Protein AF-A0A444ZIL5-F1 (afdb_monomer)

Organism: Arachis hypogaea (NCBI:txid3818)

Foldseek 3Di:
DKDKDWDADPVRHTDDIDIDDPVRVVCCVVKVKDKDKPPPQPLDVVGAGWIQTWIATPVRDTPFQKTKGFDADPVGRVDTKIWIARPVVRDIDIPVCCCVVPLADDPVRVVVCVVVVPPDDPVSSQDPVNDPVPPDDD

Structure (mmCIF, N/CA/C/O backbone):
data_AF-A0A444ZIL5-F1
#
_entry.id   AF-A0A444ZIL5-F1
#
loop_
_atom_site.group_PDB
_atom_site.id
_atom_site.type_symbol
_atom_site.label_atom_id
_atom_site.label_alt_id
_atom_site.label_comp_id
_atom_site.label_asym_id
_atom_site.label_entity_id
_atom_site.label_seq_id
_atom_site.pdbx_PDB_ins_code
_atom_site.Cartn_x
_atom_site.Cartn_y
_atom_site.Cartn_z
_atom_site.occupancy
_atom_site.B_iso_or_equiv
_atom_site.auth_seq_id
_atom_site.auth_comp_id
_atom_site.auth_asym_id
_atom_site.auth_atom_id
_atom_site.pdbx_PDB_model_num
ATOM 1 N N . MET A 1 1 ? -20.134 5.333 -23.319 1.00 69.88 1 MET A N 1
ATOM 2 C CA . MET A 1 1 ? -20.976 5.202 -22.108 1.00 69.88 1 MET A CA 1
ATOM 3 C C . MET A 1 1 ? -20.310 4.255 -21.129 1.00 69.88 1 MET A C 1
ATOM 5 O O . MET A 1 1 ? -19.812 3.220 -21.567 1.00 69.88 1 MET A O 1
ATOM 9 N N . ALA A 1 2 ? -20.303 4.619 -19.846 1.00 78.88 2 ALA A N 1
ATOM 10 C CA . ALA A 1 2 ? -19.880 3.734 -18.768 1.00 78.88 2 ALA A CA 1
ATOM 11 C C . ALA A 1 2 ? -21.001 2.754 -18.397 1.00 78.88 2 ALA A C 1
ATOM 13 O O . ALA A 1 2 ? -22.180 3.068 -18.554 1.00 78.88 2 ALA A O 1
ATOM 14 N N . ILE A 1 3 ? -20.627 1.567 -17.931 1.00 85.50 3 ILE A N 1
ATOM 15 C CA . ILE A 1 3 ? -21.534 0.543 -17.416 1.00 85.50 3 ILE A CA 1
ATOM 16 C C . ILE A 1 3 ? -21.125 0.279 -15.973 1.00 85.50 3 ILE A C 1
ATOM 18 O O . ILE A 1 3 ? -19.954 0.016 -15.707 1.00 85.50 3 ILE A O 1
ATOM 22 N N . ALA A 1 4 ? -22.090 0.318 -15.061 1.00 87.88 4 AL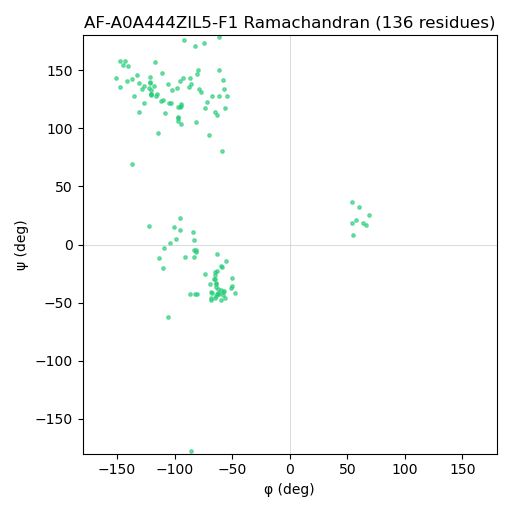A A N 1
ATOM 23 C CA . ALA A 1 4 ? -21.932 -0.160 -13.698 1.00 87.88 4 ALA A CA 1
ATOM 24 C C . ALA A 1 4 ? -22.983 -1.242 -13.430 1.00 87.88 4 ALA A C 1
ATOM 26 O O . ALA A 1 4 ? -24.149 -1.085 -13.792 1.00 87.88 4 ALA A O 1
ATOM 27 N N . LYS A 1 5 ? -22.567 -2.352 -12.825 1.00 90.00 5 LYS A N 1
ATOM 28 C CA . LYS A 1 5 ? -23.447 -3.410 -12.322 1.00 90.00 5 LYS A CA 1
ATOM 29 C C . LYS A 1 5 ? -23.085 -3.682 -10.876 1.00 90.00 5 LYS A C 1
ATOM 31 O O . LYS A 1 5 ? -21.904 -3.811 -10.557 1.00 90.00 5 LYS A O 1
ATOM 36 N N . TYR A 1 6 ? -24.086 -3.782 -10.017 1.00 91.44 6 TYR A N 1
ATOM 37 C CA . TYR A 1 6 ? -23.873 -4.050 -8.606 1.00 91.44 6 TYR A CA 1
ATOM 38 C C . TYR A 1 6 ? -25.004 -4.878 -8.011 1.00 91.44 6 TYR A C 1
ATOM 40 O O . TYR A 1 6 ? -26.114 -4.883 -8.539 1.00 91.44 6 TYR A O 1
ATOM 48 N N . ASN A 1 7 ? -24.703 -5.550 -6.902 1.00 91.44 7 ASN A N 1
ATOM 49 C CA . ASN A 1 7 ? -25.682 -6.270 -6.093 1.00 91.44 7 ASN A CA 1
ATOM 50 C C . ASN A 1 7 ? -25.663 -5.713 -4.669 1.00 91.44 7 ASN A C 1
ATOM 52 O O . ASN A 1 7 ? -24.587 -5.390 -4.156 1.00 91.44 7 ASN A O 1
ATOM 56 N N . VAL A 1 8 ? -26.835 -5.656 -4.038 1.00 92.56 8 VAL A N 1
ATOM 57 C CA . VAL A 1 8 ? -27.015 -5.254 -2.638 1.00 92.56 8 VAL A CA 1
ATOM 58 C C . VAL A 1 8 ? -27.577 -6.405 -1.803 1.00 92.56 8 VAL A C 1
ATOM 60 O O . VAL A 1 8 ? -28.173 -7.342 -2.339 1.00 92.56 8 VAL A O 1
ATOM 63 N N . THR A 1 9 ? -27.354 -6.361 -0.495 1.00 89.88 9 THR A N 1
ATOM 64 C CA . THR A 1 9 ? -27.992 -7.237 0.494 1.00 89.88 9 THR A CA 1
A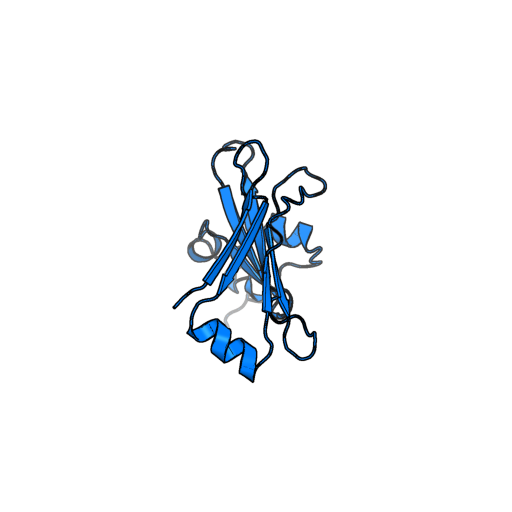TOM 65 C C . THR A 1 9 ? -29.453 -6.838 0.737 1.00 89.88 9 THR A C 1
ATOM 67 O O . THR A 1 9 ? -29.922 -5.805 0.263 1.00 89.88 9 THR A O 1
ATOM 70 N N . SER A 1 10 ? -30.183 -7.639 1.519 1.00 93.25 10 SER A N 1
ATOM 71 C CA . SER A 1 10 ? -31.559 -7.325 1.936 1.00 93.25 10 SER A CA 1
ATOM 72 C C . SER A 1 10 ? -31.676 -6.061 2.796 1.00 93.25 10 SER A C 1
ATOM 74 O O . SER A 1 10 ? -32.751 -5.479 2.865 1.00 93.25 10 SER A O 1
ATOM 76 N N . ASP A 1 11 ? -30.594 -5.647 3.458 1.00 94.88 11 ASP A N 1
ATOM 77 C CA . ASP A 1 11 ? -30.484 -4.399 4.224 1.00 94.88 11 ASP A CA 1
ATOM 78 C C . ASP A 1 11 ? -29.860 -3.246 3.411 1.00 94.88 11 ASP A C 1
ATOM 80 O O . ASP A 1 11 ? -29.316 -2.310 3.990 1.00 94.88 11 ASP A O 1
ATOM 84 N N . ASP A 1 12 ? -29.930 -3.324 2.078 1.00 89.19 12 ASP A N 1
ATOM 85 C CA . ASP A 1 12 ? -29.492 -2.291 1.126 1.00 89.19 12 ASP A CA 1
ATOM 86 C C . ASP A 1 12 ? -27.993 -1.934 1.207 1.00 89.19 12 ASP A C 1
ATOM 88 O O . ASP A 1 12 ? -27.565 -0.808 0.951 1.00 89.19 12 ASP A O 1
ATOM 92 N N . ARG A 1 13 ? -27.145 -2.911 1.557 1.00 80.62 13 ARG A N 1
ATOM 93 C CA . ARG A 1 13 ? -25.683 -2.742 1.573 1.00 80.62 13 ARG A CA 1
ATOM 94 C C . ARG A 1 13 ? -25.050 -3.286 0.304 1.00 80.62 13 ARG A C 1
ATOM 96 O O . ARG A 1 13 ? -25.338 -4.402 -0.116 1.00 80.62 13 ARG A O 1
ATOM 103 N N . LEU A 1 14 ? -24.125 -2.527 -0.280 1.00 81.25 14 LEU A N 1
ATOM 104 C CA . LEU A 1 14 ? -23.372 -2.926 -1.472 1.00 81.25 14 LEU A CA 1
ATOM 105 C C . LEU A 1 14 ? -22.525 -4.189 -1.218 1.00 81.25 14 LEU A C 1
ATOM 107 O O . LEU A 1 14 ? -21.717 -4.217 -0.292 1.00 81.25 14 LEU A O 1
ATOM 111 N N . VAL A 1 15 ? -22.672 -5.205 -2.075 1.00 80.88 15 VAL A N 1
ATOM 112 C CA . VAL A 1 15 ? -21.919 -6.473 -2.010 1.00 80.88 15 VAL A CA 1
ATOM 113 C C . VAL A 1 15 ? -20.853 -6.526 -3.096 1.00 80.88 15 VAL A C 1
ATOM 115 O O . VAL A 1 15 ? -19.661 -6.578 -2.812 1.00 80.88 15 VAL A O 1
ATOM 118 N N . ASN A 1 16 ? -21.290 -6.495 -4.355 1.00 79.81 16 ASN A N 1
ATOM 119 C CA . ASN A 1 16 ? -20.419 -6.571 -5.521 1.00 79.81 16 ASN A CA 1
ATOM 120 C C . ASN A 1 16 ? -20.636 -5.326 -6.367 1.00 79.81 16 ASN A C 1
ATOM 122 O O . ASN A 1 16 ? -21.782 -4.928 -6.564 1.00 79.81 16 ASN A O 1
ATOM 126 N N . LEU A 1 17 ? -19.560 -4.758 -6.903 1.00 84.75 17 LEU A N 1
ATOM 127 C CA . LEU A 1 17 ? -19.599 -3.657 -7.859 1.00 84.75 17 LEU A CA 1
ATOM 128 C C . LEU A 1 17 ? -18.619 -3.956 -8.990 1.00 84.75 17 LEU A C 1
ATOM 130 O O . LEU A 1 17 ? -17.440 -4.204 -8.751 1.00 84.75 17 LEU A O 1
ATOM 134 N N . ILE A 1 18 ? -19.106 -3.887 -10.221 1.00 82.75 18 ILE A N 1
ATOM 135 C CA . ILE A 1 18 ? -18.294 -3.891 -11.432 1.00 82.75 18 ILE A CA 1
ATOM 136 C C . ILE A 1 18 ? -18.603 -2.597 -12.167 1.00 82.75 18 ILE A C 1
ATOM 138 O O . ILE A 1 18 ? -19.769 -2.299 -12.425 1.00 82.75 18 ILE A O 1
ATOM 142 N N . TRP A 1 19 ? -17.570 -1.849 -12.535 1.00 86.75 19 TRP A N 1
ATOM 143 C CA . TRP A 1 19 ? -17.712 -0.675 -13.386 1.00 86.75 19 TRP A CA 1
ATOM 144 C C . TRP A 1 19 ? -16.672 -0.703 -14.505 1.00 86.75 19 TRP A C 1
ATOM 146 O O . TRP A 1 19 ? -15.553 -1.179 -14.318 1.00 86.75 19 TRP A O 1
ATOM 156 N N . ALA A 1 20 ? -17.053 -0.195 -15.673 1.00 84.56 20 ALA A N 1
ATOM 157 C CA . ALA A 1 20 ? -16.153 0.035 -16.793 1.0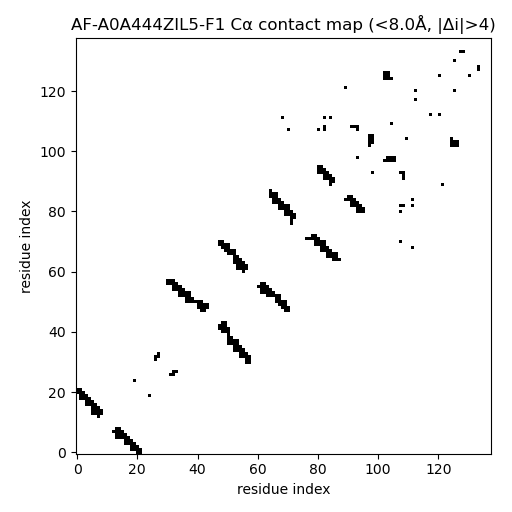0 84.56 20 ALA A CA 1
ATOM 158 C C . ALA A 1 20 ? -16.618 1.267 -17.575 1.00 84.56 20 ALA A C 1
ATOM 160 O O . ALA A 1 20 ? -17.814 1.416 -17.838 1.00 84.56 20 ALA A O 1
ATOM 161 N N . ASP A 1 21 ? -15.698 2.153 -17.947 1.00 86.94 21 ASP A N 1
ATOM 162 C CA . ASP A 1 21 ? -16.008 3.264 -18.842 1.00 86.94 21 ASP A CA 1
ATOM 163 C C . ASP A 1 21 ? -15.894 2.831 -20.319 1.00 86.94 21 ASP A C 1
ATOM 165 O O . ASP A 1 21 ? -15.713 1.654 -20.639 1.00 86.94 21 ASP A O 1
ATOM 169 N N . GLY A 1 22 ? -16.113 3.765 -21.249 1.00 86.38 22 GLY A N 1
ATOM 170 C CA . GLY A 1 22 ? -16.012 3.453 -22.677 1.00 86.38 22 GLY A CA 1
ATOM 171 C C . GLY A 1 22 ? -14.597 3.034 -23.080 1.00 86.38 22 GLY A C 1
ATOM 172 O O . GLY A 1 22 ? -14.447 2.064 -23.818 1.00 86.38 22 GLY A O 1
ATOM 173 N N . SER A 1 23 ? -13.589 3.737 -22.565 1.00 85.75 23 SER A N 1
ATOM 174 C CA . SER A 1 23 ? -12.179 3.512 -22.883 1.00 85.75 23 SER A CA 1
ATOM 175 C C . SER A 1 23 ? -11.693 2.177 -22.330 1.00 85.75 23 SER A C 1
ATOM 177 O O . SER A 1 23 ? -11.146 1.380 -23.079 1.00 85.75 23 SER A O 1
ATOM 179 N N . SER A 1 24 ? -12.004 1.854 -21.074 1.00 83.19 24 SER A N 1
ATOM 180 C CA . SER A 1 24 ? -11.576 0.612 -20.430 1.00 83.19 24 SER A CA 1
ATOM 181 C C . SER A 1 24 ? -12.179 -0.632 -21.083 1.00 83.19 24 SER A C 1
ATOM 183 O O . SER A 1 24 ? -11.545 -1.683 -21.112 1.00 83.19 24 SER A O 1
ATOM 185 N N . ARG A 1 25 ? -13.381 -0.527 -21.665 1.00 85.06 25 ARG A N 1
ATOM 186 C CA . ARG A 1 25 ? -13.979 -1.605 -22.471 1.00 85.06 25 ARG A CA 1
ATOM 187 C C . ARG A 1 25 ? -13.229 -1.835 -23.780 1.00 85.06 25 ARG A C 1
ATOM 189 O O . ARG A 1 25 ? -13.076 -2.985 -24.181 1.00 85.06 25 ARG A O 1
ATOM 196 N N . VAL A 1 26 ? -12.803 -0.758 -24.439 1.00 85.06 26 VAL A N 1
ATOM 197 C CA . VAL A 1 26 ? -12.003 -0.826 -25.669 1.00 85.06 26 VAL A CA 1
ATOM 198 C C . VAL A 1 26 ? -10.619 -1.383 -25.342 1.00 85.06 26 VAL A C 1
ATOM 200 O O . VAL A 1 26 ? -10.197 -2.357 -25.958 1.00 85.06 26 VAL A O 1
ATOM 203 N N . ASP A 1 27 ? -9.967 -0.864 -24.305 1.00 83.00 27 ASP A N 1
ATOM 204 C CA . ASP A 1 27 ? -8.670 -1.350 -23.830 1.00 83.00 27 ASP A CA 1
ATOM 205 C C . ASP A 1 27 ? -8.732 -2.834 -23.445 1.00 83.00 27 ASP A C 1
ATOM 207 O O . ASP A 1 27 ? -7.848 -3.604 -23.809 1.00 83.00 27 ASP A O 1
ATOM 211 N N . TYR A 1 28 ? -9.806 -3.285 -22.789 1.00 82.50 28 TYR A N 1
ATOM 212 C CA . TYR A 1 28 ? -9.992 -4.704 -22.483 1.00 82.50 28 TYR A CA 1
ATOM 213 C C . TYR A 1 28 ? -10.089 -5.580 -23.743 1.00 82.50 28 TYR A C 1
ATOM 215 O O . TYR A 1 28 ? -9.532 -6.675 -23.756 1.00 82.50 28 TYR A O 1
ATOM 223 N N . GLN A 1 29 ? -10.747 -5.119 -24.813 1.00 84.31 29 GLN A N 1
ATOM 224 C CA . GLN A 1 29 ? -10.831 -5.875 -26.072 1.00 84.31 29 GLN A CA 1
ATOM 225 C C . GLN A 1 29 ? -9.465 -6.058 -26.743 1.00 84.31 29 GLN A C 1
ATOM 227 O O . GLN A 1 29 ? -9.229 -7.101 -27.351 1.00 84.31 29 GLN A O 1
ATOM 232 N N . TYR A 1 30 ? -8.571 -5.074 -26.622 1.00 82.75 30 TYR A N 1
ATOM 233 C CA . TYR A 1 30 ? -7.231 -5.137 -27.209 1.00 82.75 30 TYR A CA 1
ATOM 234 C C . TYR A 1 30 ? -6.207 -5.832 -26.305 1.00 82.75 30 TYR A C 1
ATOM 236 O O . TYR A 1 30 ? -5.399 -6.627 -26.784 1.00 82.75 30 TYR A O 1
ATOM 244 N N . PHE A 1 31 ? -6.228 -5.543 -25.002 1.00 80.94 31 PHE A N 1
ATOM 245 C CA . PHE A 1 31 ? -5.170 -5.933 -24.066 1.00 80.94 31 PHE A CA 1
ATOM 246 C C . PHE A 1 31 ? -5.586 -7.015 -23.075 1.00 80.94 31 PHE A C 1
ATOM 248 O O . PHE A 1 31 ? -4.712 -7.676 -22.532 1.00 80.94 31 PHE A O 1
ATOM 255 N N . GLY A 1 32 ? -6.883 -7.233 -22.834 1.00 79.62 32 GLY A N 1
ATOM 256 C CA . GLY A 1 32 ? -7.378 -8.234 -21.879 1.00 79.62 32 GLY A CA 1
ATOM 257 C C . GLY A 1 32 ? -7.033 -7.951 -20.411 1.00 79.62 32 GLY A C 1
ATOM 258 O O . GLY A 1 32 ? -7.101 -8.860 -19.581 1.00 79.62 32 GLY A O 1
ATOM 259 N N . ASP A 1 33 ? -6.648 -6.717 -20.085 1.00 77.44 33 ASP A N 1
ATOM 260 C CA . ASP A 1 33 ? -6.220 -6.314 -18.747 1.00 77.44 33 ASP A CA 1
ATOM 261 C C . ASP A 1 33 ? -7.416 -6.091 -17.815 1.00 77.44 33 ASP A C 1
ATOM 263 O O . ASP A 1 33 ? -8.388 -5.422 -18.164 1.00 77.44 33 ASP A O 1
ATOM 267 N N . VAL A 1 34 ? -7.341 -6.627 -16.596 1.00 71.19 34 VAL A N 1
ATOM 268 C CA . VAL A 1 34 ? -8.397 -6.493 -15.583 1.00 71.19 34 VAL A CA 1
ATOM 269 C C . VAL A 1 34 ? -7.818 -5.947 -14.289 1.00 71.19 34 VAL A C 1
ATOM 271 O O . VAL A 1 34 ? -6.777 -6.398 -13.802 1.00 71.19 34 VAL A O 1
ATOM 274 N N . LEU A 1 35 ? -8.544 -5.001 -13.699 1.00 72.19 35 LEU A N 1
ATOM 275 C CA . LEU A 1 35 ? -8.309 -4.502 -12.356 1.00 72.19 35 LEU A CA 1
ATOM 276 C C . LEU A 1 35 ? -9.342 -5.090 -11.397 1.00 72.19 35 LEU A C 1
ATOM 278 O O . LEU A 1 35 ? -10.536 -4.878 -11.584 1.00 72.19 35 LEU A O 1
ATOM 282 N N . ALA A 1 36 ? -8.894 -5.785 -10.356 1.00 66.50 36 ALA A N 1
ATOM 283 C CA . ALA A 1 36 ? -9.746 -6.225 -9.262 1.00 66.50 36 ALA A CA 1
ATOM 284 C C . ALA A 1 36 ? -9.279 -5.575 -7.954 1.00 66.50 36 ALA A C 1
ATOM 286 O O . ALA A 1 36 ? -8.085 -5.508 -7.652 1.00 66.50 36 ALA A O 1
ATOM 287 N N . PHE A 1 37 ? -10.219 -5.093 -7.154 1.00 64.69 37 PHE A N 1
ATOM 288 C CA . PHE A 1 37 ? -9.951 -4.721 -5.772 1.00 64.69 37 PHE A CA 1
ATOM 289 C C . PHE A 1 37 ? -10.759 -5.652 -4.880 1.00 64.69 37 PHE A C 1
ATOM 291 O O . PHE A 1 37 ? -11.948 -5.868 -5.103 1.00 64.69 37 PHE A O 1
ATOM 298 N N . ASP A 1 38 ? -10.088 -6.243 -3.900 1.00 56.66 38 ASP A N 1
ATOM 299 C CA . ASP A 1 38 ? -10.766 -7.018 -2.875 1.00 56.66 38 ASP A CA 1
ATOM 300 C C . ASP A 1 38 ? -11.299 -6.025 -1.836 1.00 56.66 38 ASP A C 1
ATOM 302 O O . ASP A 1 38 ? -10.524 -5.414 -1.095 1.00 56.66 38 ASP A O 1
ATOM 306 N N . SER A 1 39 ? -12.615 -5.802 -1.850 1.00 52.09 39 SER A N 1
ATOM 307 C CA . SER A 1 39 ? -13.318 -5.004 -0.841 1.00 52.09 39 SER A CA 1
ATOM 308 C C . SER A 1 39 ? -13.644 -5.816 0.409 1.00 52.09 39 SER A C 1
ATOM 310 O O . SER A 1 39 ? -14.145 -5.239 1.379 1.00 52.09 39 SER A O 1
ATOM 312 N N . THR A 1 40 ? -13.363 -7.132 0.435 1.00 49.00 40 THR A N 1
ATOM 313 C CA . THR A 1 40 ? -13.421 -7.846 1.705 1.00 49.00 40 THR A CA 1
ATOM 314 C C . THR A 1 40 ? -12.364 -7.224 2.594 1.00 49.00 40 THR A C 1
ATOM 316 O O . THR A 1 40 ? -11.165 -7.302 2.336 1.00 49.00 40 THR A O 1
ATOM 319 N N . TYR A 1 41 ? -12.838 -6.530 3.628 1.00 51.81 41 TYR A N 1
ATOM 320 C CA . TYR A 1 41 ? -12.028 -6.006 4.709 1.00 51.81 41 TYR A CA 1
ATOM 321 C C . TYR A 1 41 ? -11.317 -7.189 5.368 1.00 51.81 41 TYR A C 1
ATOM 323 O O . TYR A 1 41 ? -11.755 -7.703 6.402 1.00 51.81 41 TYR A O 1
ATOM 331 N N . LYS A 1 42 ? -10.222 -7.666 4.769 1.00 48.69 42 LYS A N 1
ATOM 332 C CA . LYS A 1 42 ? -9.340 -8.629 5.402 1.00 48.69 42 LYS A CA 1
ATOM 333 C C . LYS A 1 42 ? -8.655 -7.873 6.510 1.00 48.69 42 LYS A C 1
ATOM 335 O O . LYS A 1 42 ? -7.656 -7.182 6.339 1.00 48.69 42 LYS A O 1
ATOM 340 N N . LYS A 1 43 ? -9.270 -8.004 7.674 1.00 56.88 43 LYS A N 1
ATOM 341 C CA . LYS A 1 43 ? -8.665 -7.689 8.942 1.00 56.88 43 LYS A CA 1
ATOM 342 C C . LYS A 1 43 ? -7.389 -8.520 9.038 1.00 56.88 43 LYS A C 1
ATOM 344 O O . LYS A 1 43 ? -7.442 -9.747 8.981 1.00 56.88 43 LYS A O 1
ATOM 349 N N . ASN A 1 44 ? -6.234 -7.866 9.120 1.00 59.38 44 ASN A N 1
ATOM 350 C CA . ASN A 1 44 ? -4.980 -8.580 9.361 1.00 59.38 44 ASN A CA 1
ATOM 351 C C . ASN A 1 44 ? -5.023 -9.302 10.724 1.00 59.38 44 ASN A C 1
ATOM 353 O O . ASN A 1 44 ? -5.982 -9.159 11.483 1.00 59.38 44 ASN A O 1
ATOM 357 N N . LYS A 1 45 ? -3.968 -10.040 11.094 1.00 48.91 45 LYS A N 1
ATOM 358 C CA . LYS A 1 45 ? -3.891 -10.712 12.411 1.00 48.91 45 LYS A CA 1
ATOM 359 C C . LYS A 1 45 ? -4.074 -9.770 13.620 1.00 48.91 45 LYS A C 1
ATOM 361 O O . LYS A 1 45 ? -4.316 -10.234 14.725 1.00 48.91 45 LYS A O 1
ATOM 366 N N . TYR A 1 46 ? -3.988 -8.456 13.402 1.00 55.09 46 TYR A N 1
ATOM 367 C CA . TYR A 1 46 ? -4.224 -7.394 14.383 1.00 55.09 46 TYR A CA 1
ATOM 368 C C . TYR A 1 46 ? -5.611 -6.744 14.251 1.00 55.09 46 TYR A C 1
ATOM 370 O O . TYR A 1 46 ? -5.836 -5.663 14.785 1.00 55.09 46 TYR A O 1
ATOM 378 N N . LYS A 1 47 ? -6.533 -7.382 13.527 1.00 55.31 47 LYS A N 1
ATOM 379 C CA . LYS A 1 47 ? -7.901 -6.930 13.255 1.00 55.31 47 LYS A CA 1
ATOM 380 C C . LYS A 1 47 ? -8.028 -5.628 12.440 1.00 55.31 47 LYS A C 1
ATOM 382 O O . LYS A 1 47 ? -9.104 -5.037 12.433 1.00 55.31 47 LYS A O 1
ATOM 387 N N . ARG A 1 48 ? -6.976 -5.201 11.727 1.00 59.97 48 ARG A N 1
ATOM 388 C CA . ARG A 1 48 ? -6.942 -3.905 11.015 1.00 59.97 48 ARG A CA 1
ATOM 389 C C . ARG A 1 48 ? -7.338 -4.009 9.538 1.00 59.97 48 ARG A C 1
ATOM 391 O O . ARG A 1 48 ? -6.885 -4.963 8.899 1.00 59.97 48 ARG A O 1
ATOM 398 N N . PRO A 1 49 ? -8.099 -3.043 8.990 1.00 54.44 49 PRO A N 1
ATOM 399 C CA . PRO A 1 49 ? -8.476 -3.004 7.576 1.00 54.44 49 PRO A CA 1
ATOM 400 C C . PRO A 1 49 ? -7.265 -3.063 6.632 1.00 54.44 49 PRO A C 1
ATOM 402 O O . PRO A 1 49 ? -6.339 -2.262 6.746 1.00 54.44 49 PRO A O 1
ATOM 405 N N . ILE A 1 50 ? -7.281 -3.986 5.670 1.00 60.38 50 ILE A N 1
ATOM 406 C CA . ILE A 1 50 ? -6.373 -3.985 4.516 1.00 60.38 50 ILE A CA 1
ATOM 407 C C . ILE A 1 50 ? -7.227 -3.903 3.257 1.00 60.38 50 ILE A C 1
ATOM 409 O O . ILE A 1 50 ? -8.181 -4.664 3.117 1.00 60.38 50 ILE A O 1
ATOM 413 N N . VAL A 1 51 ? -6.853 -3.008 2.340 1.00 62.28 51 VAL A N 1
ATOM 414 C CA . VAL A 1 51 ? -7.439 -2.933 0.999 1.00 62.28 51 VAL A CA 1
ATOM 415 C C . VAL A 1 51 ? -6.399 -3.430 0.000 1.00 62.28 51 VAL A C 1
ATOM 417 O O . VAL A 1 51 ? -5.346 -2.816 -0.187 1.00 62.28 51 VAL A O 1
ATOM 420 N N . ILE A 1 52 ? -6.671 -4.569 -0.638 1.00 60.97 52 ILE A N 1
ATOM 421 C CA . ILE A 1 52 ? -5.753 -5.160 -1.616 1.00 60.97 52 ILE A CA 1
ATOM 422 C C . ILE A 1 52 ? -6.198 -4.754 -3.017 1.00 60.97 52 ILE A C 1
ATOM 424 O O . ILE A 1 52 ? -7.275 -5.123 -3.482 1.00 60.97 52 ILE A O 1
ATOM 428 N N . PHE A 1 53 ? -5.320 -4.041 -3.715 1.00 65.44 53 PHE A N 1
ATOM 429 C CA . PHE A 1 53 ? -5.468 -3.743 -5.131 1.00 65.44 53 PHE A CA 1
ATOM 430 C C . PHE A 1 53 ? -4.686 -4.787 -5.949 1.00 65.44 53 PHE A C 1
ATOM 432 O O . PHE A 1 53 ? -3.467 -4.893 -5.812 1.00 65.44 53 PHE A O 1
ATOM 439 N N . SER A 1 54 ? -5.364 -5.565 -6.800 1.00 65.00 54 SER A N 1
ATOM 440 C CA . SER A 1 54 ? -4.757 -6.631 -7.611 1.00 65.00 54 SER A CA 1
ATOM 441 C C . SER A 1 54 ? -5.181 -6.516 -9.077 1.00 65.00 54 SER A C 1
ATOM 443 O O . SER A 1 54 ? -6.335 -6.717 -9.428 1.00 65.00 54 SER A O 1
ATOM 445 N N . GLY A 1 55 ? -4.232 -6.231 -9.964 1.00 69.69 55 GLY A N 1
ATOM 446 C CA . GLY A 1 55 ? -4.463 -6.181 -11.412 1.00 69.69 55 GLY A CA 1
ATOM 447 C C . GLY A 1 55 ? -3.759 -7.332 -12.116 1.00 69.69 55 GLY A C 1
ATOM 448 O O . GLY A 1 55 ? -2.679 -7.730 -11.673 1.00 69.69 55 GLY A O 1
ATOM 449 N N . SER A 1 56 ? -4.321 -7.842 -13.209 1.00 70.12 56 SER A N 1
ATOM 450 C CA . SER A 1 56 ? -3.744 -8.912 -14.037 1.00 70.12 56 SER A CA 1
ATOM 451 C C . SER A 1 56 ? -3.895 -8.617 -15.528 1.00 70.12 56 SER A C 1
ATOM 453 O O . SER A 1 56 ? -4.940 -8.109 -15.925 1.00 70.12 56 SER A O 1
ATOM 455 N N . ASN A 1 57 ? -2.885 -8.954 -16.337 1.00 76.81 57 ASN A N 1
ATOM 456 C CA . ASN A 1 57 ? -2.928 -8.776 -17.794 1.00 76.81 57 ASN A CA 1
ATOM 457 C C . ASN A 1 57 ? -3.439 -10.015 -18.523 1.00 76.81 57 ASN A C 1
ATOM 459 O O . ASN A 1 57 ? -3.627 -11.069 -17.906 1.00 76.81 57 ASN A O 1
ATOM 463 N N . ASN A 1 58 ? -3.597 -9.914 -19.845 1.00 75.12 58 ASN A N 1
ATOM 464 C CA . ASN A 1 58 ? -3.924 -11.042 -20.732 1.00 75.12 58 ASN A CA 1
ATOM 465 C C . ASN A 1 58 ? -3.034 -12.286 -20.559 1.00 75.12 58 ASN A C 1
ATOM 467 O O . ASN A 1 58 ? -3.496 -13.408 -20.756 1.00 75.12 58 ASN A O 1
ATOM 471 N N . HIS A 1 59 ? -1.778 -12.127 -20.146 1.00 81.00 59 HIS A N 1
ATOM 472 C CA . HIS A 1 59 ? -0.865 -13.235 -19.857 1.00 81.00 59 HIS A CA 1
ATOM 473 C C . HIS A 1 59 ? -1.027 -13.809 -18.443 1.00 81.00 59 HIS A C 1
ATOM 475 O O . HIS A 1 59 ? -0.173 -14.576 -17.992 1.00 81.00 59 HIS A O 1
ATOM 481 N N . LYS A 1 60 ? -2.086 -13.426 -17.717 1.00 69.12 60 LYS A N 1
ATOM 482 C CA . LYS A 1 60 ? -2.329 -13.769 -16.306 1.00 69.12 60 LYS A CA 1
ATOM 483 C C . LYS A 1 60 ? -1.189 -13.328 -15.381 1.00 69.12 60 LYS A C 1
ATOM 485 O O . LYS A 1 60 ? -1.037 -13.851 -14.277 1.00 69.12 60 LYS A O 1
ATOM 490 N N . ARG A 1 61 ? -0.373 -12.360 -15.809 1.00 70.81 61 ARG A N 1
ATOM 491 C CA . ARG A 1 61 ? 0.685 -11.773 -14.984 1.00 70.81 61 ARG A CA 1
ATOM 492 C C . ARG A 1 61 ? 0.084 -10.651 -14.163 1.00 70.81 61 ARG A C 1
ATOM 494 O O . ARG A 1 61 ? -0.706 -9.855 -14.664 1.00 70.81 61 ARG A O 1
ATOM 501 N N . ARG A 1 62 ? 0.477 -10.568 -12.898 1.00 67.25 62 ARG A N 1
ATOM 502 C CA . ARG A 1 62 ? 0.046 -9.494 -12.004 1.00 67.25 62 ARG A CA 1
ATOM 503 C C . ARG A 1 62 ? 0.591 -8.147 -12.514 1.00 67.25 62 ARG A C 1
ATOM 505 O O . ARG A 1 62 ? 1.801 -7.944 -12.506 1.00 67.25 62 ARG A O 1
ATOM 512 N N . ILE A 1 63 ? -0.293 -7.242 -12.943 1.00 66.50 63 ILE A N 1
ATOM 513 C CA . ILE A 1 63 ? 0.036 -5.870 -13.378 1.00 66.50 63 ILE A CA 1
ATOM 514 C C . ILE A 1 63 ? 0.211 -4.964 -12.163 1.00 66.50 63 ILE A C 1
ATOM 516 O O . ILE A 1 63 ? 1.140 -4.160 -12.108 1.00 66.50 63 ILE A O 1
ATOM 520 N N . MET A 1 64 ? -0.673 -5.098 -11.166 1.00 64.56 64 MET A N 1
ATOM 521 C CA . MET A 1 64 ? -0.590 -4.288 -9.955 1.00 64.56 64 MET A CA 1
ATOM 522 C C . MET A 1 64 ? -0.063 -5.077 -8.774 1.00 64.56 64 MET A C 1
ATOM 524 O O . MET A 1 64 ? -0.631 -6.066 -8.326 1.00 64.56 64 MET A O 1
ATOM 528 N N . ASN A 1 65 ? 1.031 -4.564 -8.251 1.00 68.38 65 ASN A N 1
ATOM 529 C CA . ASN A 1 65 ? 1.798 -5.065 -7.123 1.00 68.38 65 ASN A CA 1
ATOM 530 C C . ASN A 1 65 ? 1.911 -4.018 -6.006 1.00 68.38 65 ASN A C 1
ATOM 532 O O . ASN A 1 65 ? 2.832 -4.069 -5.190 1.00 68.38 65 ASN A O 1
ATOM 536 N N . THR A 1 66 ? 1.058 -2.994 -6.066 1.00 77.75 66 THR A N 1
ATOM 537 C CA . THR A 1 66 ? 1.017 -1.926 -5.077 1.00 77.75 66 THR A CA 1
ATOM 538 C C . THR A 1 66 ? -0.078 -2.257 -4.079 1.00 77.75 66 THR A C 1
ATOM 540 O O . THR A 1 66 ? -1.256 -2.219 -4.417 1.00 77.75 66 THR A O 1
ATOM 543 N N . MET A 1 67 ? 0.321 -2.604 -2.863 1.00 78.88 67 MET A N 1
ATOM 544 C CA . MET A 1 67 ? -0.575 -2.816 -1.734 1.00 78.88 67 MET A CA 1
ATOM 545 C C . MET A 1 67 ? -0.825 -1.486 -1.033 1.00 78.88 67 MET A C 1
ATOM 547 O O . MET A 1 67 ? 0.084 -0.659 -0.940 1.00 78.88 67 MET A O 1
ATOM 551 N N . VAL A 1 68 ? -2.048 -1.271 -0.550 1.00 82.56 68 VAL A N 1
ATOM 552 C CA . VAL A 1 68 ? -2.432 -0.062 0.182 1.00 82.56 68 VAL A CA 1
ATOM 553 C C . VAL A 1 68 ? -2.917 -0.457 1.572 1.00 82.56 68 VAL A C 1
ATOM 555 O O . VAL A 1 68 ? -3.748 -1.341 1.755 1.00 82.56 68 VAL A O 1
ATOM 558 N N . TYR A 1 69 ? -2.362 0.218 2.561 1.00 81.38 69 TYR A N 1
ATOM 559 C CA . TYR A 1 69 ? -2.578 0.002 3.975 1.00 81.38 69 TYR A CA 1
ATOM 560 C C . TYR A 1 69 ? -3.324 1.197 4.543 1.00 81.38 69 TYR A C 1
ATOM 562 O O . TYR A 1 69 ? -2.828 2.321 4.451 1.00 81.38 69 TYR A O 1
ATOM 570 N N . THR A 1 70 ? -4.476 0.943 5.156 1.00 81.69 70 THR A N 1
ATOM 571 C CA . THR A 1 70 ? -5.188 1.930 5.969 1.00 81.69 70 THR A CA 1
ATOM 572 C C . THR A 1 70 ? -4.772 1.728 7.419 1.00 81.69 70 THR A C 1
ATOM 574 O O . THR A 1 70 ? -4.922 0.639 7.974 1.00 81.69 70 THR A O 1
ATOM 577 N N . LEU A 1 71 ? -4.173 2.753 8.014 1.00 79.12 71 LEU A N 1
ATOM 578 C CA . LEU A 1 71 ? -3.568 2.693 9.338 1.00 79.12 71 LEU A CA 1
ATOM 579 C C . LEU A 1 71 ? -4.319 3.624 10.283 1.00 79.12 71 LEU A C 1
ATOM 581 O O . LEU A 1 71 ? -4.482 4.795 9.975 1.00 79.12 71 LEU A O 1
ATOM 585 N N . GLU A 1 72 ? -4.734 3.094 11.427 1.00 75.06 72 GLU A N 1
ATOM 586 C CA . GLU A 1 72 ? -5.308 3.857 12.539 1.00 75.06 72 GLU A CA 1
ATOM 587 C C . GLU A 1 72 ? -4.256 4.031 13.632 1.00 75.06 72 GLU A C 1
ATOM 589 O O . GLU A 1 72 ? -3.561 3.067 14.008 1.00 75.06 72 GLU A O 1
ATOM 594 N N . GLU A 1 73 ? -4.124 5.253 14.133 1.00 76.31 73 GLU A N 1
ATOM 595 C CA . GLU A 1 73 ? -3.257 5.548 15.266 1.00 76.31 73 GLU A CA 1
ATOM 596 C C . GLU A 1 73 ? -3.951 5.184 16.587 1.00 76.31 73 GLU A C 1
ATOM 598 O O . GLU A 1 73 ? -5.166 5.265 16.710 1.00 76.31 73 GLU A O 1
ATOM 603 N N . TYR A 1 74 ? -3.181 4.733 17.584 1.00 65.88 74 TYR A N 1
ATOM 604 C CA . TYR A 1 74 ? -3.739 4.263 18.862 1.00 65.88 74 TYR A CA 1
ATOM 605 C C . TYR A 1 74 ? -4.457 5.373 19.646 1.00 65.88 74 TYR A C 1
ATOM 607 O O . TYR A 1 74 ? -5.475 5.114 20.276 1.00 65.88 74 TYR A O 1
ATOM 615 N N . GLU A 1 75 ? -3.930 6.596 19.594 1.00 70.94 75 GLU A N 1
ATOM 616 C CA . GLU A 1 75 ? -4.463 7.756 20.322 1.00 70.94 75 GLU A CA 1
ATOM 617 C C . GLU A 1 75 ? -5.488 8.550 19.496 1.00 70.94 75 GLU A C 1
ATOM 619 O O . GLU A 1 75 ? -6.197 9.390 20.038 1.00 70.94 75 GLU A O 1
ATOM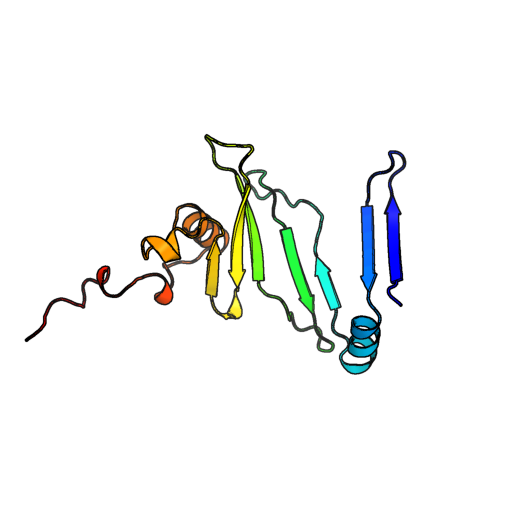 624 N N . GLU A 1 76 ? -5.601 8.253 18.199 1.00 73.81 76 GLU A N 1
ATOM 625 C CA . GLU A 1 76 ? -6.483 8.938 17.250 1.00 73.81 76 GLU A CA 1
ATOM 626 C C . GLU A 1 76 ? -7.175 7.900 16.339 1.00 73.81 76 GLU A C 1
ATOM 628 O O . GLU A 1 76 ? -6.860 7.798 15.150 1.00 73.81 76 GLU A O 1
ATOM 633 N N . PRO A 1 77 ? -8.095 7.079 16.881 1.00 67.06 77 PRO A N 1
ATOM 634 C CA . PRO A 1 77 ? -8.704 5.965 16.147 1.00 67.06 77 PRO A CA 1
ATOM 635 C C . PRO A 1 77 ? -9.556 6.410 14.948 1.00 67.06 77 PRO A C 1
ATOM 637 O O . PRO A 1 77 ? -9.707 5.646 13.998 1.00 67.06 77 PRO A O 1
ATOM 640 N N . ASP A 1 78 ? -10.053 7.649 14.957 1.00 74.50 78 ASP A N 1
ATOM 641 C CA . ASP A 1 78 ? -10.818 8.237 13.849 1.00 7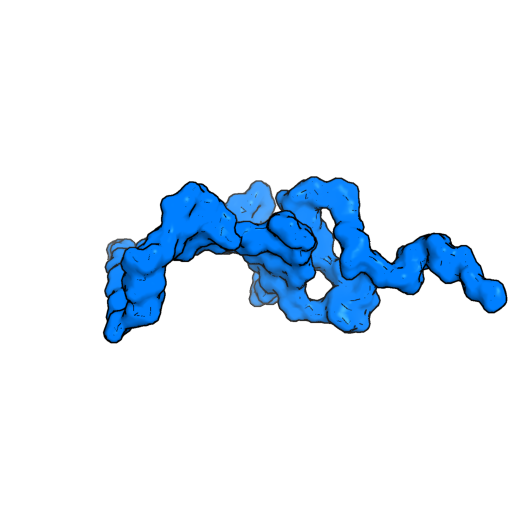4.50 78 ASP A CA 1
ATOM 642 C C . ASP A 1 78 ? -9.921 8.788 12.722 1.00 74.50 78 ASP A C 1
ATOM 644 O O . ASP A 1 78 ? -10.406 9.205 11.666 1.00 74.50 78 ASP A O 1
ATOM 648 N N . VAL A 1 79 ? -8.598 8.794 12.919 1.00 76.38 79 VAL A N 1
ATOM 649 C CA . VAL A 1 79 ? -7.634 9.266 11.924 1.00 76.38 79 VAL A CA 1
ATOM 650 C C . VAL A 1 79 ? -7.078 8.079 11.145 1.00 76.38 79 VAL A C 1
ATOM 652 O O . VAL A 1 79 ? -6.238 7.308 11.612 1.00 76.38 79 VAL A O 1
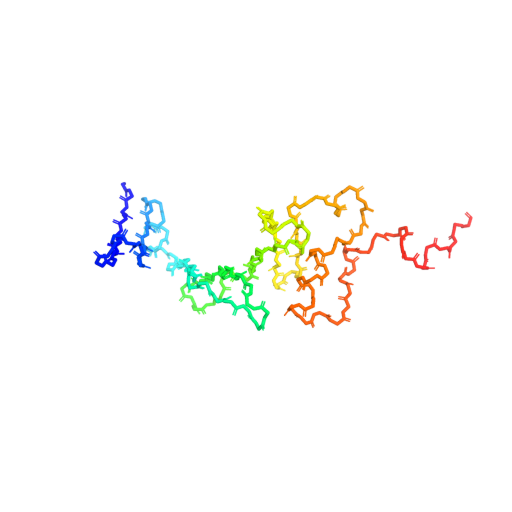ATOM 655 N N . HIS A 1 80 ? -7.526 7.962 9.896 1.00 79.12 80 HIS A N 1
ATOM 656 C CA . HIS A 1 80 ? -7.038 6.959 8.957 1.00 79.12 80 HIS A CA 1
ATOM 657 C C . HIS A 1 80 ? -5.918 7.521 8.077 1.00 79.12 80 HIS A C 1
ATOM 659 O O . HIS A 1 80 ? -6.110 8.461 7.304 1.00 79.12 80 HIS A O 1
ATOM 665 N N . ILE A 1 81 ? -4.745 6.895 8.136 1.00 84.94 81 ILE A N 1
ATOM 666 C CA . ILE A 1 81 ? -3.578 7.253 7.330 1.00 84.94 81 ILE A CA 1
ATOM 667 C C . ILE A 1 81 ? -3.312 6.162 6.305 1.00 84.94 81 ILE A C 1
ATOM 669 O O . ILE A 1 81 ? -3.090 4.999 6.644 1.00 84.94 81 ILE A O 1
ATOM 673 N N . MET A 1 82 ? -3.260 6.547 5.031 1.00 86.81 82 MET A N 1
ATOM 674 C CA . MET A 1 82 ? -2.939 5.614 3.959 1.00 86.81 82 MET A CA 1
ATOM 675 C C . MET A 1 82 ? -1.427 5.508 3.730 1.00 86.81 82 MET A C 1
ATOM 677 O O . MET A 1 82 ? -0.701 6.507 3.648 1.00 86.81 82 MET A O 1
ATOM 681 N N . SER A 1 83 ? -0.936 4.283 3.566 1.00 88.00 83 SER A N 1
ATOM 682 C CA . SER A 1 83 ? 0.422 3.995 3.102 1.00 88.00 83 SER A CA 1
ATOM 683 C C . SER A 1 83 ? 0.385 2.972 1.977 1.00 88.00 83 SER A C 1
ATOM 685 O O . SER A 1 83 ? -0.392 2.031 2.032 1.00 88.00 83 SER A O 1
ATOM 687 N N . SER A 1 84 ? 1.202 3.145 0.940 1.00 87.88 84 SER A N 1
ATOM 688 C CA . SER A 1 84 ? 1.253 2.208 -0.183 1.00 87.88 84 SER A CA 1
ATOM 689 C C . SER A 1 84 ? 2.645 1.632 -0.368 1.00 87.88 84 SER A C 1
ATOM 691 O O . SER A 1 84 ? 3.632 2.362 -0.256 1.00 87.88 84 SER A O 1
ATOM 693 N N . PHE A 1 85 ? 2.721 0.340 -0.670 1.00 85.94 85 PHE A N 1
ATOM 694 C CA . PHE A 1 85 ? 3.959 -0.370 -0.950 1.00 85.94 85 PHE A CA 1
ATOM 695 C C . PHE A 1 85 ? 3.879 -1.096 -2.282 1.00 85.94 85 PHE A C 1
ATOM 697 O O . PHE A 1 85 ? 3.022 -1.947 -2.495 1.00 85.94 85 PHE A O 1
ATOM 704 N N . ARG A 1 86 ? 4.800 -0.767 -3.183 1.00 85.56 86 ARG A N 1
ATOM 705 C CA . ARG A 1 86 ? 4.955 -1.407 -4.484 1.00 85.56 86 ARG A CA 1
ATOM 706 C C . ARG A 1 86 ? 6.039 -2.470 -4.414 1.00 85.56 86 ARG A C 1
ATOM 708 O O . ARG A 1 86 ? 7.216 -2.117 -4.391 1.00 85.56 86 ARG A O 1
ATOM 715 N N . GLN A 1 87 ? 5.658 -3.743 -4.476 1.00 78.31 87 GLN A N 1
ATOM 716 C CA . GLN A 1 87 ? 6.590 -4.863 -4.312 1.00 78.31 87 GLN A CA 1
ATOM 717 C C . GLN A 1 87 ? 7.691 -4.911 -5.390 1.00 78.31 87 GLN A C 1
ATOM 719 O O . GLN A 1 87 ? 8.851 -5.085 -5.043 1.00 78.31 87 GLN A O 1
ATOM 724 N N . SER A 1 88 ? 7.393 -4.670 -6.678 1.00 77.50 88 SER A N 1
ATOM 725 C CA . SER A 1 88 ? 8.411 -4.804 -7.754 1.00 77.50 88 SER A CA 1
ATOM 726 C C . SER A 1 88 ? 9.535 -3.788 -7.661 1.00 77.50 88 SER A C 1
ATOM 728 O O . SER A 1 88 ? 10.637 -4.053 -8.118 1.00 77.50 88 SER A O 1
ATOM 730 N N . THR A 1 89 ? 9.251 -2.606 -7.120 1.00 80.81 89 THR A N 1
ATOM 731 C CA . THR A 1 89 ? 10.244 -1.538 -6.987 1.00 80.81 89 THR A CA 1
ATOM 732 C C . THR A 1 89 ? 10.655 -1.328 -5.536 1.00 80.81 89 THR A C 1
ATOM 734 O O . THR A 1 89 ? 11.450 -0.434 -5.252 1.00 80.81 89 THR A O 1
ATOM 737 N N . GLY A 1 90 ? 10.044 -2.056 -4.597 1.00 80.12 90 GLY A N 1
ATOM 738 C CA . GLY A 1 90 ? 10.044 -1.783 -3.160 1.00 80.12 90 GLY A CA 1
ATOM 739 C C . GLY A 1 90 ? 9.577 -0.369 -2.787 1.00 80.12 90 GLY A C 1
ATOM 740 O O . GLY A 1 90 ? 10.018 0.157 -1.763 1.00 80.12 90 GLY A O 1
ATOM 741 N N . LYS A 1 91 ? 8.874 0.365 -3.664 1.00 85.44 91 LYS A N 1
ATOM 742 C CA . LYS A 1 91 ? 8.563 1.792 -3.447 1.00 85.44 91 LYS A CA 1
ATOM 743 C C . LYS A 1 91 ? 7.483 1.918 -2.379 1.00 85.44 91 LYS A C 1
ATOM 745 O O . LYS A 1 91 ? 6.363 1.475 -2.588 1.00 85.44 91 LYS A O 1
ATOM 750 N N . LEU A 1 92 ? 7.828 2.567 -1.274 1.00 88.75 92 LEU A N 1
ATOM 751 C CA . LEU A 1 92 ? 6.936 2.863 -0.159 1.00 88.75 92 LEU A CA 1
ATOM 752 C C . LEU A 1 92 ? 6.559 4.351 -0.149 1.00 88.75 92 LEU A C 1
ATOM 754 O O . LEU A 1 92 ? 7.402 5.221 -0.376 1.00 88.75 92 LEU A O 1
ATOM 758 N N . SER A 1 93 ? 5.297 4.656 0.118 1.00 89.19 93 SER A N 1
ATOM 759 C CA . SER A 1 93 ? 4.805 6.021 0.314 1.00 89.19 93 SER A CA 1
ATOM 760 C C . SER A 1 93 ? 3.786 6.063 1.448 1.00 89.19 93 SER A C 1
ATOM 762 O O . SER A 1 93 ? 3.127 5.068 1.745 1.00 89.19 93 SER A O 1
ATOM 764 N N . CYS A 1 94 ? 3.656 7.213 2.105 1.00 90.44 94 CYS A N 1
ATOM 765 C CA . CYS A 1 94 ? 2.671 7.424 3.160 1.00 90.44 94 CYS A CA 1
ATOM 766 C C . CYS A 1 94 ? 2.086 8.837 3.075 1.00 90.44 94 CYS A C 1
ATOM 768 O O . CYS A 1 94 ? 2.813 9.799 2.808 1.00 90.44 94 CYS A O 1
ATOM 770 N N . GLN A 1 95 ? 0.780 8.948 3.314 1.00 92.56 95 GLN A N 1
ATOM 771 C CA . GLN A 1 95 ? -0.002 10.180 3.213 1.00 92.56 95 GLN A CA 1
ATOM 772 C C . GLN A 1 95 ? 0.411 11.249 4.229 1.00 92.56 95 GLN A C 1
ATOM 774 O O . GLN A 1 95 ? 0.298 12.434 3.938 1.00 92.56 95 GLN A O 1
ATOM 779 N N . CYS A 1 96 ? 0.977 10.861 5.377 1.00 89.56 96 CYS A N 1
ATOM 780 C CA . CYS A 1 96 ? 1.423 11.816 6.399 1.00 89.56 96 CYS A CA 1
ATOM 781 C C . CYS A 1 96 ? 2.549 12.765 5.929 1.00 89.56 96 CYS A C 1
ATOM 783 O O . CYS A 1 96 ? 2.925 13.670 6.666 1.00 89.56 96 CYS A O 1
ATOM 785 N N . ASN A 1 97 ? 3.135 12.551 4.737 1.00 84.38 97 ASN A N 1
ATOM 786 C CA . ASN A 1 97 ? 4.219 13.349 4.137 1.00 84.38 97 ASN A CA 1
ATOM 787 C C . ASN A 1 97 ? 5.486 13.512 5.006 1.00 84.38 97 ASN A C 1
ATOM 789 O O . ASN A 1 97 ? 6.418 14.215 4.617 1.00 84.38 97 ASN A O 1
ATOM 793 N N . PHE A 1 98 ? 5.577 12.805 6.130 1.00 88.25 98 PHE A N 1
ATOM 794 C CA . PHE A 1 98 ? 6.674 12.900 7.085 1.00 88.25 98 PHE A CA 1
ATOM 795 C C . PHE A 1 98 ? 8.037 12.603 6.447 1.00 88.25 98 PHE A C 1
ATOM 797 O O . PHE A 1 98 ? 8.978 13.361 6.649 1.00 88.25 98 PHE A O 1
ATOM 804 N N . TRP A 1 99 ? 8.134 11.569 5.600 1.00 85.44 99 TRP A N 1
ATOM 805 C CA . TRP A 1 99 ? 9.353 11.280 4.831 1.00 85.44 99 TRP A CA 1
ATOM 806 C C . TRP A 1 99 ? 9.793 12.478 3.981 1.00 85.44 99 TRP A C 1
ATOM 808 O O . TRP A 1 99 ? 10.963 12.844 4.000 1.00 85.44 99 TRP A O 1
ATOM 818 N N . LYS A 1 100 ? 8.859 13.119 3.265 1.00 83.44 100 LYS A N 1
ATOM 819 C CA . LYS A 1 100 ? 9.177 14.275 2.413 1.00 83.44 100 LYS A CA 1
ATOM 820 C C . LYS A 1 100 ? 9.689 15.458 3.238 1.00 83.44 100 LYS A C 1
ATOM 822 O O . LYS A 1 100 ? 10.540 16.196 2.762 1.00 83.44 100 LYS A O 1
ATOM 827 N N . LYS A 1 101 ? 9.183 15.619 4.464 1.00 85.38 101 LYS A N 1
ATOM 828 C CA . LYS A 1 101 ? 9.547 16.713 5.373 1.00 85.38 101 LYS A CA 1
ATOM 829 C C . LYS A 1 101 ? 10.850 16.451 6.141 1.00 85.38 101 LYS A C 1
ATOM 831 O O . LYS A 1 101 ? 11.673 17.348 6.272 1.00 85.38 101 LYS A O 1
ATOM 836 N N . HIS A 1 102 ? 11.049 15.233 6.642 1.00 83.88 102 HIS A N 1
ATOM 837 C CA . HIS A 1 102 ? 12.105 14.899 7.608 1.00 83.88 102 HIS A CA 1
ATOM 838 C C . HIS A 1 102 ? 13.179 13.954 7.066 1.00 83.88 102 HIS A C 1
ATOM 840 O O . HIS A 1 102 ? 14.231 13.800 7.687 1.00 83.88 102 HIS A O 1
ATOM 846 N N . GLY A 1 103 ? 12.967 13.344 5.900 1.00 83.31 103 GLY A N 1
ATOM 847 C CA . GLY A 1 103 ? 13.975 12.537 5.217 1.00 83.31 103 GLY A CA 1
ATOM 848 C C . GLY A 1 103 ? 14.332 11.217 5.902 1.00 83.31 103 GLY A C 1
ATOM 849 O O . GLY A 1 103 ? 15.448 10.734 5.732 1.00 83.31 103 GLY A O 1
ATOM 850 N N . TYR A 1 104 ? 13.422 10.662 6.704 1.00 85.31 104 TYR A N 1
ATOM 851 C CA . TYR A 1 104 ? 13.467 9.288 7.217 1.00 85.31 104 TYR A CA 1
ATOM 852 C C . TYR A 1 104 ? 12.038 8.716 7.323 1.00 85.31 104 TYR A C 1
ATOM 854 O O . TYR A 1 104 ? 11.075 9.496 7.355 1.00 85.31 104 TYR A O 1
ATOM 862 N N . PRO A 1 105 ? 11.852 7.381 7.261 1.00 88.69 105 PRO A N 1
ATOM 863 C CA . PRO A 1 105 ? 10.527 6.764 7.301 1.00 88.69 105 PRO A CA 1
ATOM 864 C C . PRO A 1 105 ? 9.754 7.128 8.569 1.00 88.69 105 PRO A C 1
ATOM 866 O O . PRO A 1 105 ? 10.312 7.174 9.659 1.00 88.69 105 PRO A O 1
ATOM 869 N N . CYS A 1 106 ? 8.447 7.348 8.443 1.00 90.69 106 CYS A N 1
ATOM 870 C CA . CYS A 1 106 ? 7.575 7.523 9.604 1.00 90.69 106 CYS A CA 1
ATOM 871 C C . CYS A 1 106 ? 7.149 6.185 10.216 1.00 90.69 106 CYS A C 1
ATOM 873 O O . CYS A 1 106 ? 7.301 5.126 9.601 1.00 90.69 106 CYS A O 1
ATOM 875 N N . LYS A 1 107 ? 6.505 6.245 11.391 1.00 88.62 107 LYS A N 1
ATOM 876 C CA . LYS A 1 107 ? 5.917 5.076 12.071 1.00 88.62 107 LYS A CA 1
ATOM 877 C C . LYS A 1 107 ? 4.996 4.242 11.165 1.00 88.62 107 LYS A C 1
ATOM 879 O O . LYS A 1 107 ? 5.051 3.016 11.200 1.00 88.62 107 LYS A O 1
ATOM 884 N N . HIS A 1 108 ? 4.230 4.890 10.286 1.00 89.69 108 HIS A N 1
ATOM 885 C CA . HIS A 1 108 ? 3.363 4.230 9.304 1.00 89.69 108 HIS A CA 1
ATOM 886 C C . HIS A 1 108 ? 4.146 3.423 8.271 1.00 89.69 108 HIS A C 1
ATOM 888 O O . HIS A 1 108 ? 3.824 2.271 7.999 1.00 89.69 108 HIS A O 1
ATOM 894 N N . MET A 1 109 ? 5.210 4.012 7.725 1.00 89.94 109 MET A N 1
ATOM 895 C CA . MET A 1 109 ? 6.081 3.338 6.769 1.00 89.94 109 MET A CA 1
ATOM 896 C C . MET A 1 109 ? 6.775 2.141 7.425 1.00 89.94 109 MET A C 1
ATOM 898 O O . MET A 1 109 ? 6.764 1.056 6.854 1.00 89.94 109 MET A O 1
ATOM 902 N N . PHE A 1 110 ? 7.289 2.295 8.648 1.00 88.12 110 PHE A N 1
ATOM 903 C CA . PHE A 1 110 ? 7.869 1.183 9.408 1.00 88.12 110 PHE A CA 1
ATOM 904 C C . PHE A 1 110 ? 6.875 0.050 9.668 1.00 88.12 110 PHE A C 1
ATOM 906 O O . PHE A 1 110 ? 7.247 -1.120 9.585 1.00 88.12 110 PHE A O 1
ATOM 913 N N . PHE A 1 111 ? 5.614 0.373 9.959 1.00 86.94 111 PHE A N 1
ATOM 914 C CA . PHE A 1 111 ? 4.574 -0.641 10.098 1.00 86.94 111 PHE A CA 1
ATOM 915 C C . PHE A 1 111 ? 4.403 -1.4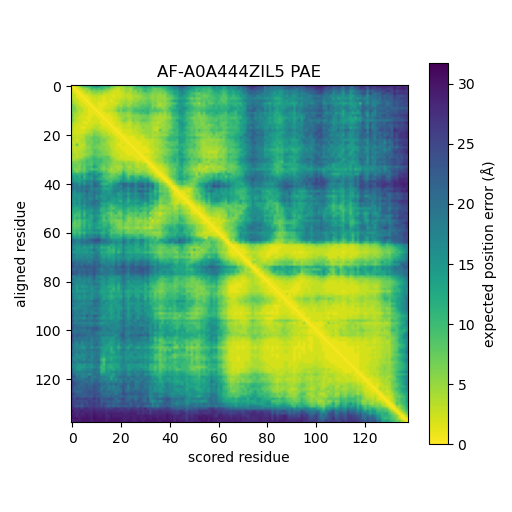44 8.805 1.00 86.94 111 PHE A C 1
ATOM 917 O O . PHE A 1 111 ? 4.419 -2.674 8.851 1.00 86.94 111 PHE A O 1
ATOM 924 N N . VAL A 1 112 ? 4.315 -0.774 7.651 1.00 87.06 112 VAL A N 1
ATOM 925 C CA . VAL A 1 112 ? 4.215 -1.464 6.356 1.00 87.06 112 VAL A CA 1
ATOM 926 C C . VAL A 1 112 ? 5.446 -2.331 6.086 1.00 87.06 112 VAL A C 1
ATOM 928 O O . VAL A 1 112 ? 5.289 -3.482 5.693 1.00 87.06 112 VAL A O 1
ATOM 931 N N . MET A 1 113 ? 6.659 -1.845 6.376 1.00 87.75 113 MET A N 1
ATOM 932 C CA . MET A 1 113 ? 7.885 -2.648 6.232 1.00 87.75 113 MET A CA 1
ATOM 933 C C . MET A 1 113 ? 7.826 -3.947 7.052 1.00 87.75 113 MET A C 1
ATOM 935 O O . MET A 1 113 ? 8.234 -4.996 6.559 1.00 87.75 113 MET A O 1
ATOM 939 N N . LYS A 1 114 ? 7.283 -3.897 8.278 1.00 83.25 114 LYS A N 1
ATOM 940 C CA . LYS A 1 114 ? 7.102 -5.082 9.133 1.00 83.25 114 LYS A CA 1
ATOM 941 C C . LYS A 1 114 ? 6.067 -6.056 8.571 1.00 83.25 114 LYS A C 1
ATOM 943 O O . LYS A 1 114 ? 6.284 -7.261 8.636 1.00 83.25 114 LYS A O 1
ATOM 948 N N . VAL A 1 115 ? 4.948 -5.552 8.046 1.00 81.94 115 VAL A N 1
ATOM 949 C CA . VAL A 1 115 ? 3.887 -6.393 7.459 1.00 81.94 115 VAL A CA 1
ATOM 950 C C . VAL A 1 115 ? 4.345 -7.055 6.159 1.00 81.94 115 VAL A C 1
ATOM 952 O O . VAL A 1 115 ? 3.987 -8.198 5.904 1.00 81.94 115 VAL A O 1
ATOM 955 N N . GLU A 1 116 ? 5.175 -6.371 5.376 1.00 83.25 116 GLU A N 1
ATOM 956 C CA . GLU A 1 116 ? 5.795 -6.897 4.152 1.00 83.25 116 GLU A CA 1
ATOM 957 C C . GLU A 1 116 ? 7.061 -7.727 4.433 1.00 83.25 116 GLU A C 1
ATOM 959 O O . GLU A 1 116 ? 7.723 -8.174 3.500 1.00 83.25 116 GLU A O 1
ATOM 964 N N . TYR A 1 117 ? 7.408 -7.940 5.710 1.00 83.62 117 TYR A N 1
ATOM 965 C CA . TYR A 1 117 ? 8.562 -8.732 6.150 1.00 83.62 117 TYR A CA 1
ATOM 966 C C . TYR A 1 117 ? 9.902 -8.285 5.538 1.00 83.62 117 TYR A C 1
ATOM 968 O O . TYR A 1 117 ? 10.775 -9.109 5.250 1.00 83.62 117 TYR A O 1
ATOM 976 N N . LEU A 1 118 ? 10.093 -6.976 5.345 1.00 86.19 118 LEU A N 1
ATOM 977 C CA . LEU A 1 118 ? 11.368 -6.448 4.862 1.00 86.19 118 LEU A CA 1
ATOM 978 C C . LEU A 1 118 ? 12.454 -6.649 5.927 1.00 86.19 118 LEU A C 1
ATOM 980 O O . LEU A 1 118 ? 12.279 -6.267 7.083 1.00 86.19 118 LEU A O 1
ATOM 984 N N . LYS A 1 119 ? 13.582 -7.247 5.526 1.00 84.88 119 LYS A N 1
ATOM 985 C CA . LYS A 1 119 ? 14.726 -7.518 6.415 1.00 84.88 119 LYS A CA 1
ATOM 986 C C . LYS A 1 119 ? 15.526 -6.261 6.759 1.00 84.88 119 LYS A C 1
ATOM 988 O O . LYS A 1 119 ? 16.167 -6.209 7.801 1.00 84.88 119 LYS A O 1
ATOM 993 N N . GLU A 1 120 ? 15.473 -5.262 5.887 1.00 83.56 120 GLU A N 1
ATOM 994 C CA . GLU A 1 120 ? 16.225 -4.017 5.992 1.00 83.56 120 GLU A CA 1
ATOM 995 C C . GLU A 1 120 ? 15.387 -2.834 5.497 1.00 83.56 120 GLU A C 1
ATOM 997 O O . GLU A 1 120 ? 14.428 -2.999 4.734 1.00 83.56 120 GLU A O 1
ATOM 1002 N N . ILE A 1 121 ? 15.743 -1.627 5.941 1.00 82.62 121 ILE A N 1
ATOM 1003 C CA . ILE A 1 121 ? 15.156 -0.396 5.409 1.00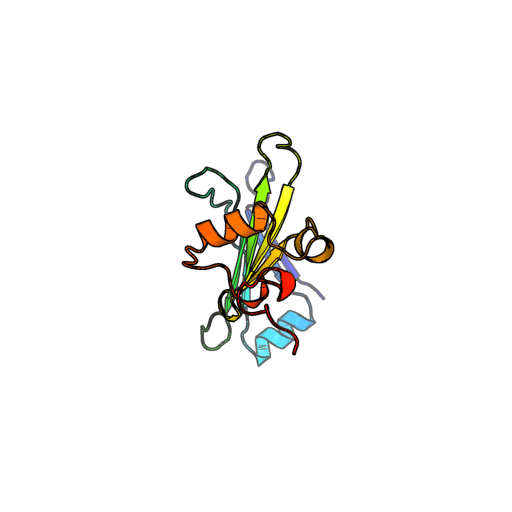 82.62 121 ILE A CA 1
ATOM 1004 C C . ILE A 1 121 ? 15.719 -0.207 3.997 1.00 82.62 121 ILE A C 1
ATOM 1006 O O . ILE A 1 121 ? 16.936 -0.101 3.859 1.00 82.62 121 ILE A O 1
ATOM 1010 N N . PRO A 1 122 ? 14.879 -0.110 2.950 1.00 82.94 122 PRO A N 1
ATOM 1011 C CA . PRO A 1 122 ? 15.388 0.077 1.599 1.00 82.94 122 PRO A CA 1
ATOM 1012 C C . PRO A 1 122 ? 16.253 1.336 1.497 1.00 82.94 122 PRO A C 1
ATOM 1014 O O . PRO A 1 122 ? 15.823 2.407 1.926 1.00 82.94 122 PRO A O 1
ATOM 1017 N N . ASP A 1 123 ? 17.414 1.229 0.851 1.00 77.62 123 ASP A N 1
ATOM 1018 C CA . ASP A 1 123 ? 18.436 2.285 0.772 1.00 77.62 123 ASP A CA 1
ATOM 1019 C C . ASP A 1 123 ? 17.915 3.663 0.354 1.00 77.62 123 ASP A C 1
ATOM 1021 O O . ASP A 1 123 ? 18.349 4.698 0.859 1.00 77.62 123 ASP A O 1
ATOM 1025 N N . L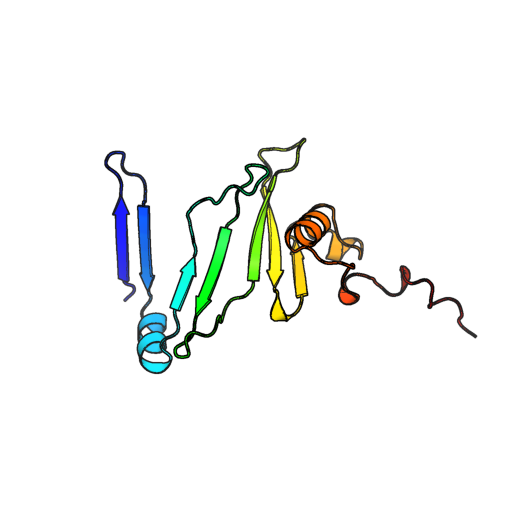YS A 1 124 ? 16.930 3.690 -0.544 1.00 78.44 124 LYS A N 1
ATOM 1026 C CA . LYS A 1 124 ? 16.251 4.916 -0.994 1.00 78.44 124 LYS A CA 1
ATOM 1027 C C . LYS A 1 124 ? 15.562 5.706 0.123 1.00 78.44 124 LYS A C 1
ATOM 1029 O O . LYS A 1 124 ? 15.234 6.871 -0.077 1.00 78.44 124 LYS A O 1
ATOM 1034 N N . PHE A 1 125 ? 15.310 5.072 1.266 1.00 76.06 125 PHE A N 1
ATOM 1035 C CA . PHE A 1 125 ? 14.747 5.687 2.462 1.00 76.06 125 PHE A CA 1
ATOM 1036 C C . PHE A 1 125 ? 15.805 6.050 3.512 1.00 76.06 125 PHE A C 1
ATOM 1038 O O . PHE A 1 125 ? 15.459 6.508 4.597 1.00 76.06 125 PHE A O 1
ATOM 1045 N N . ILE A 1 126 ? 17.088 5.877 3.200 1.00 76.38 126 ILE A N 1
ATOM 1046 C CA . ILE A 1 126 ? 18.206 6.286 4.046 1.00 76.38 126 ILE A CA 1
ATOM 1047 C C . ILE A 1 126 ? 18.954 7.389 3.297 1.00 76.38 126 ILE A C 1
ATOM 1049 O O . ILE A 1 126 ? 19.778 7.129 2.413 1.00 76.38 126 ILE A O 1
ATOM 1053 N N . LEU A 1 127 ? 18.630 8.647 3.614 1.00 75.56 127 LEU A N 1
ATOM 1054 C CA . LEU A 1 127 ? 19.345 9.789 3.041 1.00 75.56 127 LEU A CA 1
ATOM 1055 C C . LEU A 1 127 ? 20.825 9.748 3.428 1.00 75.56 127 LEU A C 1
ATOM 1057 O O . LEU A 1 127 ? 21.159 9.321 4.529 1.00 75.56 127 LEU A O 1
ATOM 1061 N N . LYS A 1 128 ? 21.692 10.287 2.560 1.00 74.94 128 LYS A N 1
ATOM 1062 C CA . LYS A 1 128 ? 23.149 10.358 2.778 1.00 74.94 128 LYS A CA 1
ATOM 1063 C C . LYS A 1 128 ? 23.529 10.882 4.167 1.00 74.94 128 LYS A C 1
ATOM 1065 O O . LYS A 1 128 ? 24.372 10.290 4.814 1.00 74.94 128 LYS A O 1
ATOM 1070 N N . ARG A 1 129 ? 22.838 11.918 4.667 1.00 76.69 129 ARG A N 1
ATOM 1071 C CA . ARG A 1 129 ? 23.083 12.492 6.007 1.00 76.69 129 ARG A CA 1
ATOM 1072 C C . ARG A 1 129 ? 22.918 11.510 7.176 1.00 76.69 129 ARG A C 1
ATOM 1074 O O . ARG A 1 129 ? 23.361 11.808 8.275 1.00 76.69 129 ARG A O 1
ATOM 1081 N N . TRP A 1 130 ? 22.222 10.397 6.955 1.00 69.75 130 TRP A N 1
ATOM 1082 C CA . TRP A 1 130 ? 21.962 9.354 7.946 1.00 69.75 130 TRP A CA 1
ATOM 1083 C C . TRP A 1 130 ? 22.839 8.115 7.739 1.00 69.75 130 TRP A C 1
ATOM 1085 O O . TRP A 1 130 ? 22.686 7.142 8.473 1.00 69.75 130 TRP A O 1
ATOM 1095 N N . ARG A 1 131 ? 23.733 8.124 6.743 1.00 72.44 131 ARG A N 1
ATOM 1096 C CA . ARG A 1 131 ? 24.687 7.043 6.508 1.00 72.44 131 ARG A CA 1
ATOM 1097 C C . ARG A 1 131 ? 25.997 7.347 7.235 1.00 72.44 131 ARG A C 1
ATOM 1099 O O . ARG A 1 131 ? 26.412 8.496 7.351 1.00 72.44 131 ARG A O 1
ATOM 1106 N N . THR A 1 132 ? 26.633 6.314 7.773 1.00 64.69 132 THR A N 1
ATOM 1107 C CA . THR A 1 132 ? 27.895 6.436 8.521 1.00 64.69 132 THR A CA 1
ATOM 1108 C C . THR A 1 132 ? 29.126 6.470 7.615 1.00 64.69 132 THR A C 1
ATOM 1110 O O . THR A 1 132 ? 30.210 6.792 8.088 1.00 64.69 132 THR A O 1
ATOM 1113 N N . ASP A 1 133 ? 28.961 6.164 6.327 1.00 67.44 133 ASP A N 1
ATOM 1114 C CA . ASP A 1 133 ? 29.998 6.137 5.288 1.00 67.44 133 ASP A CA 1
ATOM 1115 C C . ASP A 1 133 ? 30.322 7.526 4.700 1.00 67.44 133 ASP A C 1
ATOM 1117 O O . ASP A 1 133 ? 31.254 7.657 3.914 1.00 67.44 133 ASP A O 1
ATOM 1121 N N . THR A 1 134 ? 29.595 8.582 5.090 1.00 55.56 134 THR A N 1
ATOM 1122 C CA . THR A 1 134 ? 29.781 9.949 4.562 1.00 55.56 134 THR A CA 1
ATOM 1123 C C . THR A 1 134 ? 30.678 10.858 5.410 1.00 55.56 134 THR A C 1
ATOM 1125 O O . THR A 1 134 ? 30.693 12.069 5.195 1.00 55.56 134 THR A O 1
ATOM 1128 N N . LYS A 1 135 ? 31.411 10.327 6.392 1.00 53.94 135 LYS A N 1
ATOM 1129 C CA . LYS A 1 135 ? 32.569 11.028 6.979 1.00 53.94 135 LYS A CA 1
ATOM 1130 C C . LYS A 1 135 ? 33.771 10.486 6.198 1.00 53.94 135 LYS A C 1
ATOM 1132 O O . LYS A 1 135 ? 34.047 9.304 6.340 1.00 53.94 135 LYS A O 1
ATOM 1137 N N . PHE A 1 136 ? 34.377 11.193 5.243 1.00 51.59 136 PHE A N 1
ATOM 1138 C CA . PHE A 1 136 ? 35.051 12.491 5.350 1.00 51.59 136 PHE A CA 1
ATOM 1139 C C . PHE A 1 136 ? 34.983 13.285 4.023 1.00 51.59 136 PHE A C 1
ATOM 1141 O O . PHE A 1 136 ? 35.111 12.674 2.963 1.00 51.59 136 PHE A O 1
ATOM 1148 N N . PRO A 1 137 ? 34.835 14.621 4.041 1.00 56.72 137 PRO A N 1
ATOM 1149 C CA . PRO A 1 137 ? 35.408 15.471 3.002 1.00 56.72 137 PRO A CA 1
ATOM 1150 C C . PRO A 1 137 ? 36.922 15.630 3.251 1.00 56.72 137 PRO A C 1
ATOM 1152 O O . PRO A 1 137 ? 37.312 15.895 4.390 1.00 56.72 137 PRO A O 1
ATOM 1155 N N . GLU A 1 138 ? 37.743 15.428 2.213 1.00 45.41 138 GLU A N 1
ATOM 1156 C CA . GLU A 1 138 ? 39.122 15.954 2.154 1.00 45.41 138 GLU A CA 1
ATOM 1157 C C . GLU A 1 138 ? 39.117 17.489 2.136 1.00 45.41 138 GLU A C 1
ATOM 1159 O O . GLU A 1 138 ? 38.180 18.069 1.532 1.00 45.41 138 GLU A O 1
#

pLDDT: mean 77.03, std 11.67, range [45.41, 94.88]

Radius of gyration: 19.65 Å; Cα contacts (8 Å, |Δi|>4): 197; chains: 1; bounding box: 71×30×48 Å

Mean predicted aligned error: 11.73 Å

Solvent-accessible surface area (backbone atoms only — not comparable to full-atom values): 8366 Å² total; per-residue (Å²): 110,67,49,75,50,70,44,62,50,99,85,73,42,84,73,48,79,48,74,42,46,51,63,57,52,54,48,29,75,76,52,48,52,47,82,46,67,49,79,65,67,48,46,44,103,83,68,42,56,35,46,47,46,45,21,32,35,62,84,71,43,73,71,39,53,44,41,39,40,55,40,63,43,92,93,40,69,89,46,75,42,49,34,37,40,24,63,91,76,66,48,71,50,53,70,81,46,46,37,83,76,70,54,40,73,42,74,69,51,52,50,50,38,60,76,69,63,54,92,65,82,61,66,94,56,55,42,69,93,76,47,84,82,68,75,73,84,134

Sequence (138 aa):
MAIAKYNVTSDDRLVNLIWADGSSRVDYQYFGDVLAFDSTYKKNKYKRPIVIFSGSNNHKRRIMNTMVYTLEEYEEPDVHIMSSFRQSTGKLSCQCNFWKKHGYPCKHMFFVMKVEYLKEIPDKFILKRWRTDTKFPE

Secondary structure (DSSP, 8-state):
--EEEEEE-TTS-EEEEEEE-HHHHHHHHHH--EEEEE-S----TTS--EEEEEEE-TTS-EEE-EEEEEEE-SS-TT-EEEEEEEGGGTEEEETT-HHHHHSS--HHHHHHHHHTT-SS--GGGS-GGG-GGG----

InterPro domains:
  IPR007527 Zinc finger, SWIM-type [PF04434] (90-112)
  IPR007527 Zinc finger, SWIM-type [PS50966] (79-117)